Protein AF-A0A1H7H461-F1 (afdb_monomer)

Organism: Olivibacter domesticus (NCBI:txid407022)

pLDDT: mean 79.77, std 11.62, range [50.62, 90.62]

Sequence (70 aa):
MQSFWMKVRGDFYNVNMTTKKETQMCIVDIMNEEVTFEFRKEEVCRCRAKRVDQQLLKEFAYRIETYLQS

Nearest PDB structures (foldseek):
  6hxt-assembly1_A-2  TM=7.554E-01  e=1.283E+00  Homo sapiens
  2qm4-assembly2_D  TM=5.144E-01  e=1.826E+00  Homo sapiens
  1pmp-assembly3_B  TM=6.984E-01  e=8.417E+00  Bos taurus
  9etf-assembly1_B  TM=6.609E-01  e=8.417E+00  Gallus gallus
  3sr2-assembly3_C  TM=4.388E-01  e=4.409E+00  Homo sapiens

Solvent-accessible surface area (backbone atoms only — not comparable to full-atom values): 4291 Å² total; per-residue (Å²): 124,49,72,50,78,44,78,48,102,86,46,79,37,54,38,39,36,46,76,59,98,62,35,36,37,42,34,31,64,52,98,91,38,83,45,76,46,81,39,55,49,89,83,50,75,62,77,54,98,87,45,74,36,68,69,54,53,52,50,52,44,50,52,53,54,53,60,78,72,108

Structure (mmCIF, N/CA/C/O backbone):
data_AF-A0A1H7H461-F1
#
_entry.id   AF-A0A1H7H461-F1
#
loop_
_atom_site.group_PDB
_atom_site.id
_atom_site.type_symbol
_atom_site.label_atom_id
_atom_site.label_alt_id
_atom_site.label_comp_id
_atom_site.label_asym_id
_atom_site.label_entity_id
_atom_site.label_seq_id
_atom_site.pdbx_PDB_ins_code
_atom_site.Cartn_x
_atom_site.Cartn_y
_atom_site.Cartn_z
_atom_site.occupancy
_atom_site.B_iso_or_equiv
_atom_site.auth_seq_id
_atom_site.auth_comp_id
_atom_site.auth_asym_id
_atom_site.auth_atom_id
_atom_site.pdbx_PDB_model_num
ATOM 1 N N . MET A 1 1 ? 2.391 -6.993 12.964 1.00 64.06 1 MET A N 1
ATOM 2 C CA . MET A 1 1 ? 2.790 -6.609 11.597 1.00 64.06 1 MET A CA 1
ATOM 3 C C . MET A 1 1 ? 2.183 -7.627 10.646 1.00 64.06 1 MET A C 1
ATOM 5 O O . MET A 1 1 ? 2.269 -8.812 10.948 1.00 64.06 1 MET A O 1
ATOM 9 N N . GLN A 1 2 ? 1.473 -7.190 9.608 1.00 75.62 2 GLN A N 1
ATOM 10 C CA . GLN A 1 2 ? 0.909 -8.068 8.571 1.00 75.62 2 GLN A CA 1
ATOM 11 C C . GLN A 1 2 ? 1.540 -7.673 7.242 1.00 75.62 2 GLN A C 1
ATOM 13 O O . GLN A 1 2 ? 1.618 -6.483 6.970 1.00 75.62 2 GLN A O 1
ATOM 18 N N . SER A 1 3 ? 1.982 -8.629 6.434 1.00 84.00 3 SER A N 1
ATOM 19 C CA . SER A 1 3 ? 2.543 -8.350 5.113 1.00 84.00 3 SER A CA 1
ATOM 20 C C . SER A 1 3 ? 1.856 -9.179 4.039 1.00 84.00 3 SER A C 1
ATOM 22 O O . SER A 1 3 ? 1.328 -10.262 4.310 1.00 84.00 3 SER A O 1
ATOM 24 N N . PHE A 1 4 ? 1.819 -8.645 2.825 1.00 85.19 4 PHE A N 1
ATOM 25 C CA . PHE A 1 4 ? 1.327 -9.352 1.653 1.00 85.19 4 PHE A CA 1
ATOM 26 C C . PHE A 1 4 ? 1.971 -8.781 0.391 1.00 85.19 4 PHE A C 1
ATOM 28 O O . PHE A 1 4 ? 2.380 -7.624 0.343 1.00 85.19 4 PHE A O 1
ATOM 35 N N . TRP A 1 5 ? 2.033 -9.607 -0.645 1.00 87.06 5 TRP A N 1
ATOM 36 C CA . TRP A 1 5 ? 2.498 -9.187 -1.957 1.00 87.06 5 TRP A CA 1
ATOM 37 C C . TRP A 1 5 ? 1.326 -8.676 -2.784 1.00 87.06 5 TRP A C 1
ATOM 39 O O . TRP A 1 5 ? 0.263 -9.303 -2.808 1.00 87.06 5 TRP A O 1
ATOM 49 N N . MET A 1 6 ? 1.528 -7.577 -3.502 1.00 87.88 6 MET A N 1
ATOM 50 C CA . MET A 1 6 ? 0.583 -7.111 -4.511 1.00 87.88 6 MET A CA 1
ATOM 51 C C . MET A 1 6 ? 1.259 -6.893 -5.851 1.00 87.88 6 MET A C 1
ATOM 53 O O . MET A 1 6 ? 2.428 -6.525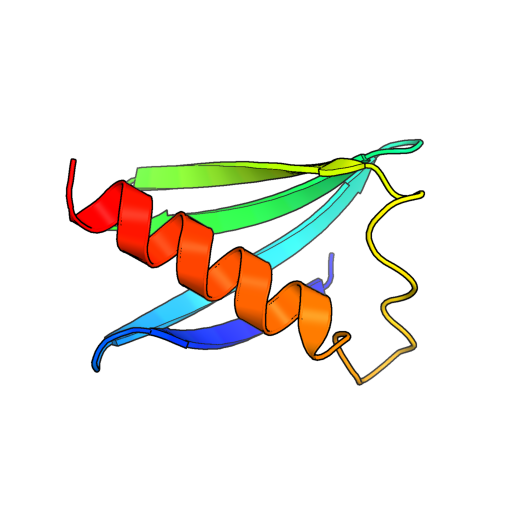 -5.909 1.00 87.88 6 MET A O 1
ATOM 57 N N . LYS A 1 7 ? 0.504 -7.113 -6.927 1.00 89.31 7 LYS A N 1
ATOM 58 C CA . LYS A 1 7 ? 0.948 -6.815 -8.284 1.00 89.31 7 LYS A CA 1
ATOM 59 C C . LYS A 1 7 ? 0.419 -5.448 -8.701 1.00 89.31 7 LYS A C 1
ATOM 61 O O . LYS A 1 7 ? -0.795 -5.256 -8.717 1.00 89.31 7 LYS A O 1
ATOM 66 N N . VAL A 1 8 ? 1.314 -4.544 -9.076 1.00 87.38 8 VAL A N 1
ATOM 67 C CA . VAL A 1 8 ? 1.001 -3.198 -9.566 1.00 87.38 8 VAL A CA 1
ATOM 68 C C . VAL A 1 8 ? 1.752 -2.997 -10.879 1.00 87.38 8 VAL A C 1
ATOM 70 O O . VAL A 1 8 ? 2.951 -3.232 -10.945 1.00 87.38 8 VAL A O 1
ATOM 73 N N . ARG A 1 9 ? 1.038 -2.656 -11.960 1.00 84.75 9 ARG A N 1
ATOM 74 C CA . ARG A 1 9 ? 1.592 -2.435 -13.318 1.00 84.75 9 ARG A CA 1
ATOM 75 C C . ARG A 1 9 ? 2.510 -3.515 -13.914 1.00 84.75 9 ARG A C 1
ATOM 77 O O . ARG A 1 9 ? 3.146 -3.275 -14.930 1.00 84.75 9 ARG A O 1
ATOM 84 N N . GLY A 1 10 ? 2.508 -4.729 -13.369 1.00 85.62 10 GLY A N 1
ATOM 85 C CA . GLY A 1 10 ? 3.368 -5.816 -13.850 1.00 85.62 10 GLY A CA 1
ATOM 86 C C . GLY A 1 10 ? 4.366 -6.287 -12.803 1.00 85.62 10 GLY A C 1
ATOM 87 O O . GLY A 1 10 ? 4.701 -7.471 -12.811 1.00 85.62 10 GLY A O 1
ATOM 88 N N . ASP A 1 11 ? 4.707 -5.417 -11.858 1.00 89.06 11 ASP A N 1
AT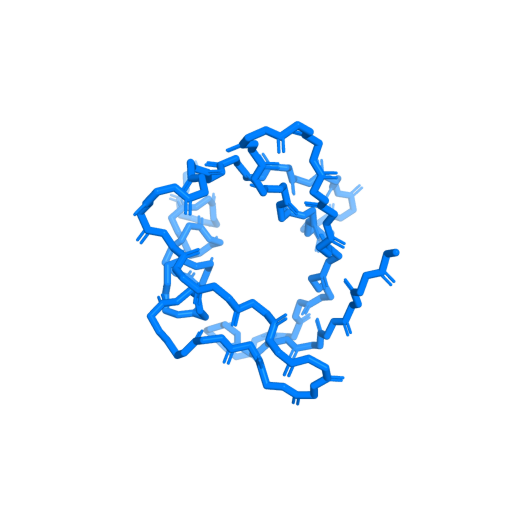OM 89 C CA . ASP A 1 11 ? 5.702 -5.653 -10.822 1.00 89.06 11 ASP A CA 1
ATOM 90 C C . ASP A 1 11 ? 5.059 -6.058 -9.496 1.00 89.06 11 ASP A C 1
ATOM 92 O O . ASP A 1 11 ? 3.900 -5.739 -9.211 1.00 89.06 11 ASP A O 1
ATOM 96 N N . PHE A 1 12 ? 5.810 -6.806 -8.690 1.00 89.56 12 PHE A N 1
ATOM 97 C CA . PHE A 1 12 ? 5.375 -7.256 -7.373 1.00 89.56 12 PHE A CA 1
ATOM 98 C C . PHE A 1 12 ? 6.003 -6.400 -6.281 1.00 89.56 12 PHE A C 1
ATOM 100 O O . PHE A 1 12 ? 7.222 -6.296 -6.189 1.00 89.56 12 PHE A O 1
ATOM 107 N N . TYR A 1 13 ? 5.153 -5.862 -5.413 1.00 88.94 13 TYR A N 1
ATOM 108 C CA . TYR A 1 13 ? 5.546 -5.036 -4.281 1.00 88.94 13 TYR A CA 1
ATOM 109 C C . TYR A 1 13 ? 5.201 -5.751 -2.981 1.00 88.94 13 TYR A C 1
ATOM 111 O O . TYR A 1 13 ? 4.093 -6.281 -2.827 1.00 88.94 13 TYR A O 1
ATOM 119 N N . ASN A 1 14 ? 6.154 -5.768 -2.051 1.00 89.06 14 ASN A N 1
ATOM 120 C CA . ASN A 1 14 ? 5.918 -6.244 -0.697 1.00 89.06 14 ASN A CA 1
ATOM 121 C C . ASN A 1 14 ? 5.300 -5.109 0.116 1.00 89.06 14 ASN A C 1
ATOM 123 O O . ASN A 1 14 ? 5.912 -4.058 0.290 1.00 89.06 14 ASN A O 1
ATOM 127 N N . VAL A 1 15 ? 4.084 -5.327 0.603 1.00 87.38 15 VAL A N 1
ATOM 128 C CA . VAL A 1 15 ? 3.343 -4.339 1.377 1.00 87.38 15 VAL A CA 1
ATOM 129 C C . VAL A 1 15 ? 3.320 -4.770 2.833 1.00 87.38 15 VAL A C 1
ATOM 131 O O . VAL A 1 15 ? 2.679 -5.757 3.200 1.00 87.38 15 VAL A O 1
ATOM 134 N N . ASN A 1 16 ? 3.997 -3.998 3.674 1.00 88.81 16 ASN A N 1
ATOM 135 C CA . ASN A 1 16 ? 4.018 -4.152 5.117 1.00 88.81 16 ASN A CA 1
ATOM 136 C C . ASN A 1 16 ? 2.977 -3.232 5.752 1.00 88.81 16 ASN A C 1
ATOM 138 O O . ASN A 1 16 ? 3.051 -2.009 5.690 1.00 88.81 16 ASN A O 1
ATOM 142 N N . MET A 1 17 ? 1.999 -3.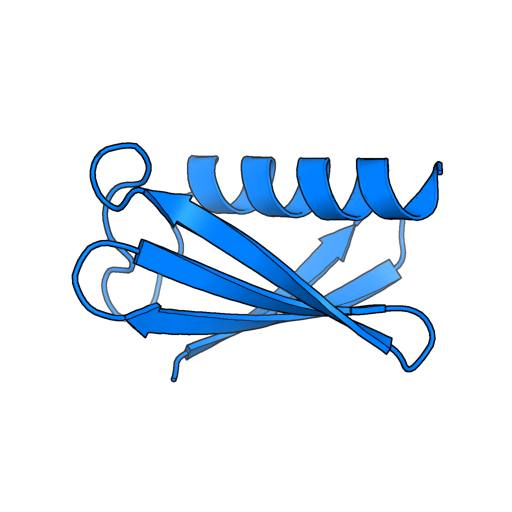828 6.417 1.00 85.06 17 MET A N 1
ATOM 143 C CA . MET A 1 17 ? 0.950 -3.111 7.119 1.00 85.06 17 MET A CA 1
ATOM 144 C C . MET A 1 17 ? 1.190 -3.113 8.622 1.00 85.06 17 MET A C 1
ATOM 146 O O . MET A 1 17 ? 1.390 -4.152 9.271 1.00 85.06 17 MET A O 1
ATOM 150 N N . THR A 1 18 ? 1.058 -1.930 9.202 1.00 84.81 18 THR A N 1
ATOM 151 C CA . THR A 1 18 ? 1.002 -1.750 10.646 1.00 84.81 18 THR A CA 1
ATOM 152 C C . THR A 1 18 ? -0.091 -0.752 11.010 1.00 84.81 18 THR A C 1
ATOM 154 O O . THR A 1 18 ? -0.583 0.006 10.179 1.00 84.81 18 THR A O 1
ATOM 157 N N . THR A 1 19 ? -0.541 -0.780 12.255 1.00 82.12 19 THR A N 1
ATOM 158 C CA . THR A 1 19 ? -1.575 0.132 12.745 1.00 82.12 19 THR A CA 1
ATOM 159 C C . THR A 1 19 ? -1.040 0.820 13.982 1.00 82.12 19 THR A C 1
ATOM 161 O O . THR A 1 19 ? -0.637 0.159 14.938 1.00 82.12 19 THR A O 1
ATOM 164 N N . LYS A 1 20 ? -1.041 2.151 13.968 1.00 82.81 20 LYS A N 1
ATOM 165 C CA . LYS A 1 20 ? -0.585 2.990 15.071 1.00 82.81 20 LYS A CA 1
ATOM 166 C C . LYS A 1 20 ? -1.735 3.900 15.483 1.00 82.81 20 LYS A C 1
ATOM 168 O O . LYS A 1 20 ? -2.118 4.794 14.738 1.00 82.81 20 LYS A O 1
ATOM 173 N N . LYS A 1 21 ? -2.288 3.666 16.678 1.00 81.75 21 LYS A N 1
ATOM 174 C CA . LYS A 1 21 ? -3.481 4.364 17.195 1.00 81.75 21 LYS A CA 1
ATOM 175 C C . LYS A 1 21 ? -4.677 4.253 16.222 1.00 81.75 21 LYS A C 1
ATOM 177 O O . LYS A 1 21 ? -5.292 3.187 16.116 1.00 81.75 21 LYS A O 1
ATOM 182 N N . GLU A 1 22 ? -4.964 5.338 15.506 1.00 81.06 22 GLU A N 1
ATOM 183 C CA . GLU A 1 22 ? -6.080 5.524 14.569 1.00 81.06 22 GLU A CA 1
ATOM 184 C C . GLU A 1 22 ? -5.621 5.611 13.106 1.00 81.06 22 GLU A C 1
ATOM 186 O O . GLU A 1 22 ? -6.434 5.829 12.211 1.00 81.06 22 GLU A O 1
ATOM 191 N N . THR A 1 23 ? -4.331 5.388 12.851 1.00 80.69 23 THR A N 1
ATOM 192 C CA . THR A 1 23 ? -3.749 5.410 11.509 1.00 80.69 23 THR A CA 1
ATOM 193 C C . THR A 1 23 ? -3.280 4.014 11.133 1.00 80.69 23 THR A C 1
ATOM 195 O O . THR A 1 23 ? -2.589 3.331 11.899 1.00 80.69 23 THR A O 1
ATOM 198 N N . GLN A 1 24 ? -3.655 3.573 9.941 1.00 81.31 24 GLN A N 1
ATOM 199 C CA . GLN A 1 24 ? -3.089 2.401 9.299 1.00 81.31 24 GLN A CA 1
ATOM 200 C C . GLN A 1 24 ? -1.960 2.860 8.379 1.00 81.31 24 GLN A C 1
ATOM 202 O O . GLN A 1 24 ? -2.153 3.739 7.548 1.00 81.31 24 GLN A O 1
ATOM 207 N N . MET A 1 25 ? -0.770 2.301 8.568 1.00 86.12 25 MET A N 1
ATOM 208 C CA . MET A 1 25 ? 0.411 2.611 7.768 1.00 86.12 25 MET A CA 1
ATOM 209 C C . MET A 1 25 ? 0.679 1.441 6.825 1.00 86.12 25 MET A C 1
ATOM 211 O O . MET A 1 25 ? 0.650 0.278 7.243 1.00 86.12 25 MET A O 1
ATOM 215 N N . CYS A 1 26 ? 0.923 1.770 5.565 1.00 86.38 26 CYS A N 1
ATOM 216 C CA . CYS A 1 26 ? 1.278 0.865 4.486 1.00 86.38 26 CYS A CA 1
ATOM 217 C C . CYS A 1 26 ? 2.683 1.220 4.024 1.00 86.38 26 CYS A C 1
ATOM 219 O O . CYS A 1 26 ? 2.896 2.265 3.422 1.00 86.38 26 CYS A O 1
ATOM 221 N N . ILE A 1 27 ? 3.627 0.354 4.338 1.00 90.62 27 ILE A N 1
ATOM 222 C CA . ILE A 1 27 ? 5.045 0.530 4.076 1.00 90.62 27 ILE A CA 1
ATOM 223 C C . ILE A 1 27 ? 5.398 -0.371 2.895 1.00 90.62 27 ILE A C 1
ATOM 225 O O . ILE A 1 27 ? 5.091 -1.564 2.924 1.00 90.62 27 ILE A O 1
ATOM 229 N N . VAL A 1 28 ? 5.983 0.194 1.846 1.00 90.44 28 VAL A N 1
ATOM 230 C CA . VAL A 1 28 ? 6.266 -0.493 0.583 1.00 90.44 28 VAL A CA 1
ATOM 231 C C . VAL A 1 28 ? 7.699 -0.204 0.166 1.00 90.44 28 VAL A C 1
ATOM 233 O O . VAL A 1 28 ? 8.089 0.957 0.096 1.00 90.44 28 VAL A O 1
ATOM 236 N N . ASP A 1 29 ? 8.456 -1.248 -0.157 1.00 88.62 29 ASP A N 1
ATOM 237 C CA . ASP A 1 29 ? 9.801 -1.100 -0.713 1.00 88.62 29 ASP A CA 1
ATOM 238 C C . ASP A 1 29 ? 9.705 -0.817 -2.220 1.00 88.62 29 ASP A C 1
ATOM 240 O O . ASP A 1 29 ? 9.274 -1.673 -3.000 1.00 88.62 29 ASP A O 1
ATOM 244 N N . ILE A 1 30 ? 10.089 0.387 -2.644 1.00 85.19 30 ILE A N 1
ATOM 245 C CA . ILE A 1 30 ? 10.066 0.840 -4.039 1.00 85.19 30 ILE A CA 1
ATOM 246 C C . ILE A 1 30 ? 11.467 1.336 -4.406 1.00 85.19 30 ILE A C 1
ATOM 248 O O . ILE A 1 30 ? 11.967 2.270 -3.801 1.00 85.19 30 ILE A O 1
ATOM 252 N N . MET A 1 31 ? 12.115 0.725 -5.406 1.00 81.38 31 MET A N 1
ATOM 253 C CA . MET A 1 31 ? 13.451 1.137 -5.893 1.00 81.38 31 MET A CA 1
ATOM 254 C C . MET A 1 31 ? 14.541 1.237 -4.799 1.00 81.38 31 MET A C 1
ATOM 256 O O . MET A 1 31 ? 15.430 2.077 -4.881 1.00 81.38 31 MET A O 1
ATOM 260 N N . ASN A 1 32 ? 14.511 0.338 -3.807 1.00 81.50 32 ASN A N 1
ATOM 261 C CA . ASN A 1 32 ? 15.368 0.351 -2.606 1.00 81.50 32 ASN A CA 1
ATOM 262 C C . ASN A 1 32 ? 15.091 1.500 -1.617 1.00 81.50 32 ASN A C 1
ATOM 264 O O . ASN A 1 32 ? 15.893 1.725 -0.711 1.00 81.50 32 ASN A O 1
ATOM 268 N N . GLU A 1 33 ? 13.962 2.190 -1.757 1.00 85.00 33 GLU A N 1
ATOM 269 C CA . GLU A 1 33 ? 13.460 3.160 -0.788 1.00 85.00 33 GLU A CA 1
ATOM 270 C C . GLU A 1 33 ? 12.225 2.610 -0.071 1.00 85.00 33 GLU A C 1
ATOM 272 O O . GLU A 1 33 ? 11.349 1.993 -0.680 1.00 85.00 33 GLU A O 1
ATOM 277 N N . GLU A 1 34 ? 12.147 2.841 1.239 1.00 89.31 34 GLU A N 1
ATOM 278 C CA . GLU A 1 34 ? 10.973 2.491 2.035 1.00 89.31 34 GLU A CA 1
ATOM 279 C C . GLU A 1 34 ? 9.956 3.641 1.968 1.00 89.31 34 GLU A C 1
ATOM 281 O O . GLU A 1 34 ? 10.157 4.713 2.543 1.00 89.31 34 GLU A O 1
ATOM 286 N N . VAL A 1 35 ? 8.844 3.423 1.266 1.00 89.50 35 VAL A N 1
ATOM 287 C CA . VAL A 1 35 ? 7.777 4.414 1.089 1.00 89.50 35 VAL A CA 1
ATOM 288 C C . VAL A 1 35 ? 6.622 4.095 2.031 1.00 89.50 35 VAL A C 1
ATOM 290 O O . VAL A 1 35 ? 6.037 3.014 1.976 1.00 89.50 35 VAL A O 1
ATOM 293 N N . THR A 1 36 ? 6.260 5.047 2.894 1.00 89.88 36 THR A N 1
ATOM 294 C CA . THR A 1 36 ? 5.143 4.896 3.839 1.00 89.88 36 THR A CA 1
ATOM 295 C C . THR A 1 36 ? 3.931 5.711 3.400 1.00 89.88 36 THR A C 1
ATOM 297 O O . THR A 1 36 ? 3.997 6.930 3.265 1.00 89.88 36 THR A O 1
ATOM 300 N N . PHE A 1 37 ? 2.793 5.041 3.252 1.00 86.94 37 PHE A N 1
ATOM 301 C CA . PHE A 1 37 ? 1.489 5.640 2.995 1.00 86.94 37 PHE A CA 1
ATOM 302 C C . PHE A 1 37 ? 0.607 5.541 4.248 1.00 86.94 37 PHE A C 1
ATOM 304 O O . PHE A 1 37 ? 0.451 4.462 4.828 1.00 86.94 37 PHE A O 1
ATOM 311 N N . GLU A 1 38 ? 0.013 6.658 4.669 1.00 86.31 38 GLU A N 1
ATOM 312 C CA . GLU A 1 38 ? -0.848 6.737 5.854 1.00 86.31 38 GLU A CA 1
ATOM 313 C C . GLU A 1 38 ? -2.335 6.787 5.482 1.00 86.31 38 GLU A C 1
ATOM 315 O O . GLU A 1 38 ? -2.743 7.550 4.609 1.00 86.31 38 GLU A O 1
ATOM 320 N N . PHE A 1 39 ? -3.150 6.006 6.194 1.00 78.12 39 PHE A N 1
ATOM 321 C CA . PHE A 1 39 ? -4.595 5.893 5.992 1.00 78.12 39 PHE A CA 1
ATOM 322 C C . PHE A 1 39 ? -5.319 6.087 7.319 1.00 78.12 39 PHE A C 1
ATOM 324 O O . PHE A 1 39 ? -4.948 5.490 8.336 1.00 78.12 39 PHE A O 1
ATOM 331 N N . ARG A 1 40 ? -6.384 6.893 7.328 1.00 75.31 40 ARG A N 1
ATOM 332 C CA . ARG A 1 40 ? -7.245 7.023 8.507 1.00 75.31 40 ARG A CA 1
ATOM 333 C C . ARG A 1 40 ? -8.088 5.762 8.654 1.00 75.31 40 ARG A C 1
ATOM 335 O O . ARG A 1 40 ? -8.712 5.294 7.707 1.00 75.31 40 ARG A O 1
ATOM 342 N N . LYS A 1 41 ? -8.136 5.211 9.866 1.00 65.62 41 LYS A N 1
ATOM 343 C CA . LYS A 1 41 ? -8.838 3.952 10.165 1.00 65.62 41 LYS A CA 1
ATOM 344 C C . LYS A 1 41 ? -10.358 4.033 9.962 1.00 65.62 41 LYS A C 1
ATOM 346 O O . LYS A 1 41 ? -10.999 2.997 9.819 1.00 65.62 41 LYS A O 1
ATOM 351 N N . GLU A 1 42 ? -10.923 5.241 9.949 1.00 61.25 42 GLU A N 1
ATOM 352 C CA . GLU A 1 42 ? -12.340 5.495 9.655 1.00 61.25 42 GLU A CA 1
ATOM 353 C C . GLU A 1 42 ? -12.685 5.344 8.165 1.00 61.25 42 GLU A C 1
ATOM 355 O O . GLU A 1 42 ? -13.815 4.990 7.842 1.00 61.25 42 GLU A O 1
ATOM 360 N N . GLU A 1 43 ? -11.720 5.544 7.261 1.00 55.25 43 GLU A N 1
ATOM 361 C CA . GLU A 1 43 ? -11.937 5.481 5.806 1.00 55.25 43 GLU A CA 1
ATOM 362 C C . GLU A 1 43 ? -11.722 4.072 5.236 1.00 55.25 43 GLU A C 1
ATOM 364 O O . GLU A 1 43 ? -12.167 3.764 4.132 1.00 55.25 43 GLU A O 1
ATOM 369 N N . VAL A 1 44 ? -11.081 3.182 6.001 1.00 53.69 44 VAL A N 1
ATOM 370 C CA . VAL A 1 44 ? -10.606 1.896 5.494 1.00 53.69 44 VAL A CA 1
ATOM 371 C C . VAL A 1 44 ? -10.894 0.775 6.493 1.00 53.69 44 VAL A C 1
ATOM 373 O O . VAL A 1 44 ? -10.157 0.500 7.442 1.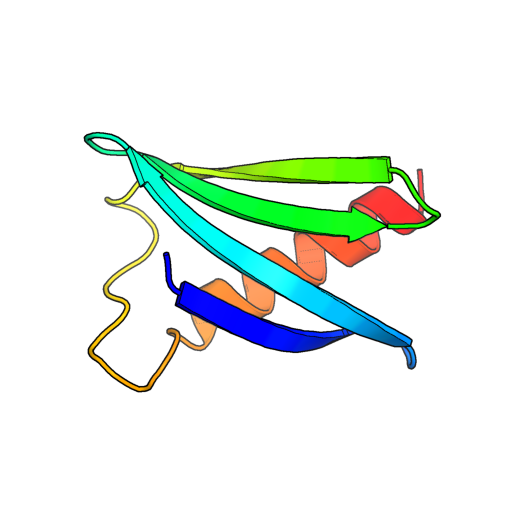00 53.69 44 VAL A O 1
ATOM 376 N N . C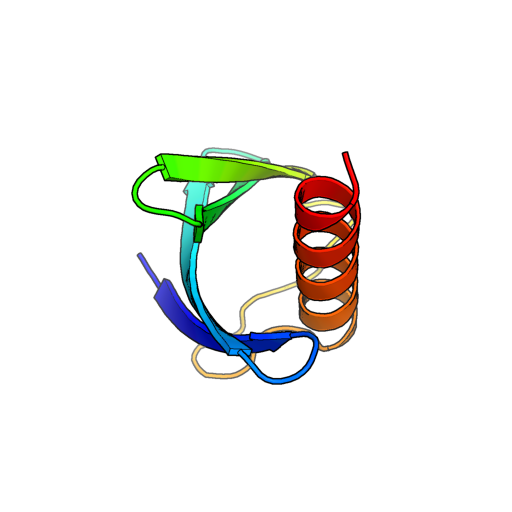YS A 1 45 ? -12.022 0.104 6.295 1.00 52.34 45 CYS A N 1
ATOM 377 C CA . CYS A 1 45 ? -12.513 -0.903 7.222 1.00 52.34 45 CYS A CA 1
ATOM 378 C C . CYS A 1 45 ? -11.741 -2.239 7.109 1.00 52.34 45 CYS A C 1
ATOM 380 O O . CYS A 1 45 ? -11.781 -2.924 6.098 1.00 52.34 45 CYS A O 1
ATOM 382 N N . ARG A 1 46 ? -11.138 -2.649 8.236 1.00 53.56 46 ARG A N 1
ATOM 383 C CA . ARG A 1 46 ? -10.864 -4.030 8.704 1.00 53.56 46 ARG A CA 1
ATOM 384 C C . ARG A 1 46 ? -10.001 -4.959 7.827 1.00 53.56 46 ARG A C 1
ATOM 386 O O . ARG A 1 46 ? -10.506 -5.812 7.103 1.00 53.56 46 ARG A O 1
ATOM 393 N N . CYS A 1 47 ? -8.714 -5.040 8.172 1.00 51.53 47 CYS A N 1
ATOM 394 C CA . CYS A 1 47 ? -7.959 -6.295 8.050 1.00 51.53 47 CYS A CA 1
ATOM 395 C C . CYS A 1 47 ? -8.539 -7.353 9.006 1.00 51.53 47 CYS A C 1
ATOM 397 O O . CYS A 1 47 ? -8.208 -7.386 10.194 1.00 51.53 47 CYS A O 1
ATOM 399 N N . ARG A 1 48 ? -9.415 -8.239 8.519 1.00 53.84 48 ARG A N 1
ATOM 400 C CA . ARG A 1 48 ? -9.824 -9.439 9.267 1.00 53.84 48 ARG A CA 1
ATOM 401 C C . ARG A 1 48 ? -8.921 -10.594 8.870 1.00 53.84 48 ARG A C 1
ATOM 403 O O . ARG A 1 48 ? -9.093 -11.131 7.785 1.00 53.84 48 ARG A O 1
ATOM 410 N N . ALA A 1 49 ? -8.006 -10.951 9.773 1.00 50.62 49 ALA A N 1
ATOM 411 C CA . ALA A 1 49 ? -7.176 -12.161 9.921 1.00 50.62 49 ALA A CA 1
ATOM 412 C C . ALA A 1 49 ? -6.538 -12.860 8.694 1.00 50.62 49 ALA A C 1
ATOM 414 O O . ALA A 1 49 ? -5.492 -13.466 8.882 1.00 50.62 49 ALA A O 1
ATOM 415 N N . LYS A 1 50 ? -7.096 -12.819 7.480 1.00 55.19 50 LYS A N 1
ATOM 416 C CA . LYS A 1 50 ? -6.555 -13.387 6.229 1.00 55.19 50 LYS A CA 1
ATOM 417 C C . LYS A 1 50 ? -7.052 -12.677 4.955 1.00 55.19 50 LYS A C 1
ATOM 419 O O . LYS A 1 50 ? -6.741 -13.128 3.858 1.00 55.19 50 LYS A O 1
ATOM 424 N N . ARG A 1 51 ? -7.859 -11.614 5.067 1.00 61.97 51 ARG A N 1
ATOM 425 C CA . ARG A 1 51 ? -8.344 -10.832 3.920 1.00 61.97 51 ARG A CA 1
ATOM 426 C C . ARG A 1 51 ? -8.099 -9.350 4.170 1.00 61.97 51 ARG A C 1
ATOM 428 O O . ARG A 1 51 ? -8.601 -8.798 5.150 1.00 61.97 51 ARG A O 1
ATOM 435 N N . VAL A 1 52 ? -7.299 -8.753 3.292 1.00 69.12 52 VAL A N 1
ATOM 436 C CA . VAL A 1 52 ? -7.193 -7.301 3.141 1.00 69.12 52 VAL A CA 1
ATOM 437 C C . VAL A 1 52 ? -8.428 -6.843 2.369 1.00 69.12 52 VAL A C 1
ATOM 439 O O . VAL A 1 52 ? -8.847 -7.521 1.428 1.00 69.12 52 VAL A O 1
ATOM 442 N N . ASP A 1 53 ? -9.042 -5.746 2.801 1.00 75.19 53 ASP A N 1
ATOM 443 C CA . ASP A 1 53 ? -10.211 -5.188 2.127 1.00 75.19 53 ASP A CA 1
ATOM 444 C C . ASP A 1 53 ? -9.865 -4.797 0.678 1.00 75.19 53 ASP A C 1
ATOM 446 O O . ASP A 1 53 ? -8.796 -4.250 0.402 1.00 75.19 53 ASP A O 1
ATOM 450 N N . GLN A 1 54 ? -10.748 -5.105 -0.273 1.00 75.94 54 GLN A N 1
ATOM 451 C CA . GLN A 1 54 ? -10.474 -4.863 -1.690 1.00 75.94 54 GLN A CA 1
ATOM 452 C C . GLN A 1 54 ? -10.384 -3.366 -2.018 1.00 75.94 54 GLN A C 1
ATOM 454 O O . GLN A 1 54 ? -9.643 -2.991 -2.927 1.00 75.94 54 GLN A O 1
ATOM 459 N N . GLN A 1 55 ? -11.115 -2.513 -1.299 1.00 80.06 55 GLN A N 1
ATOM 460 C CA . GLN A 1 55 ? -11.011 -1.064 -1.435 1.00 80.06 55 GLN A CA 1
ATOM 461 C C . GLN A 1 55 ? -9.631 -0.587 -0.988 1.00 80.06 55 GLN A C 1
ATOM 463 O O . GLN A 1 55 ? -8.990 0.171 -1.710 1.00 80.06 55 GLN A O 1
ATOM 468 N N . LEU A 1 56 ? -9.128 -1.130 0.123 1.00 77.44 56 LEU A N 1
ATOM 469 C CA . LEU A 1 56 ? -7.782 -0.834 0.604 1.00 77.44 56 LEU A CA 1
ATOM 470 C C . LEU A 1 56 ? -6.700 -1.270 -0.388 1.00 77.44 56 LEU A C 1
ATOM 472 O O . LEU A 1 56 ? -5.776 -0.516 -0.673 1.00 77.44 56 LEU A O 1
ATOM 476 N N . LEU A 1 57 ? -6.838 -2.466 -0.968 1.00 80.12 57 LEU A N 1
ATOM 477 C CA . LEU A 1 57 ? -5.916 -2.948 -2.000 1.00 80.12 57 LEU A CA 1
ATOM 478 C C . LEU A 1 57 ? -5.888 -2.028 -3.227 1.00 80.12 57 LEU A C 1
ATOM 480 O O . LEU A 1 57 ? -4.812 -1.759 -3.758 1.00 80.12 57 LEU A O 1
ATOM 484 N N . LYS A 1 58 ? -7.054 -1.539 -3.670 1.00 85.19 58 LYS A N 1
ATOM 485 C CA . LYS A 1 58 ? -7.148 -0.585 -4.786 1.00 85.19 58 LYS A CA 1
ATOM 486 C C . LYS A 1 58 ? -6.475 0.740 -4.448 1.00 85.19 58 LYS A C 1
ATOM 488 O O . LYS A 1 58 ? -5.788 1.297 -5.296 1.00 85.19 58 LYS A O 1
ATOM 493 N N . GLU A 1 59 ? -6.660 1.230 -3.228 1.00 85.38 59 GLU A N 1
ATOM 494 C CA . GLU A 1 59 ? -6.079 2.499 -2.802 1.00 85.38 59 GLU A CA 1
ATOM 495 C C . GLU A 1 59 ? -4.554 2.416 -2.669 1.00 85.38 59 GLU A C 1
ATOM 497 O O . GLU A 1 59 ? -3.844 3.297 -3.150 1.00 85.38 59 GLU A O 1
ATOM 502 N N . PHE A 1 60 ? -4.036 1.321 -2.106 1.00 85.50 60 PHE A N 1
ATOM 503 C CA . PHE A 1 60 ? -2.601 1.035 -2.082 1.00 85.50 60 PHE A CA 1
ATOM 504 C C . PHE A 1 60 ? -2.010 0.964 -3.489 1.00 85.50 60 PHE A C 1
ATOM 506 O O . PHE A 1 60 ? -1.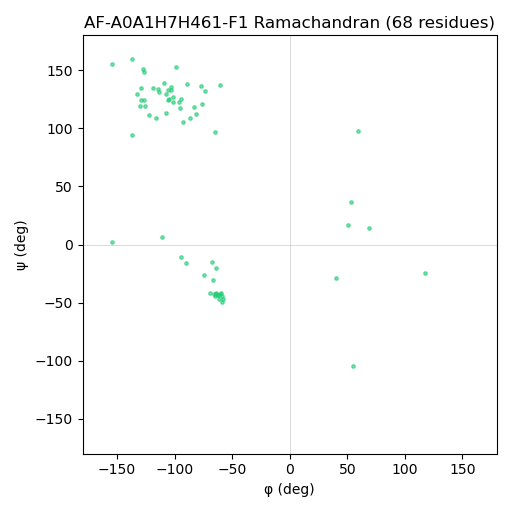017 1.636 -3.757 1.00 85.50 60 PHE A O 1
ATOM 513 N N . ALA A 1 61 ? -2.637 0.209 -4.398 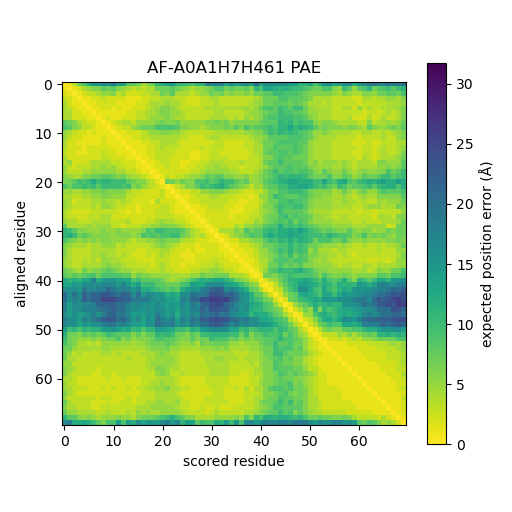1.00 88.00 61 ALA A N 1
ATOM 514 C CA . ALA A 1 61 ? -2.186 0.125 -5.783 1.00 88.00 61 ALA A CA 1
ATOM 515 C C . ALA A 1 61 ? -2.153 1.516 -6.434 1.00 88.00 61 ALA A C 1
ATOM 517 O O . ALA A 1 61 ? -1.134 1.902 -6.992 1.00 88.00 61 ALA A O 1
ATOM 518 N N . TYR A 1 62 ? -3.216 2.310 -6.278 1.00 89.69 62 TYR A N 1
ATOM 519 C CA . TYR A 1 62 ? -3.283 3.671 -6.812 1.00 89.69 62 TYR A CA 1
ATOM 520 C C . TYR A 1 62 ? -2.165 4.583 -6.279 1.00 89.69 62 TYR A C 1
ATOM 522 O O . TYR A 1 62 ? -1.538 5.314 -7.047 1.00 89.69 62 TYR A O 1
ATOM 530 N N . ARG A 1 63 ? -1.885 4.536 -4.972 1.00 87.19 63 ARG A N 1
ATOM 531 C CA . ARG A 1 63 ? -0.822 5.333 -4.336 1.00 87.19 63 ARG A CA 1
ATOM 532 C C . ARG A 1 63 ? 0.568 4.935 -4.834 1.00 87.19 63 ARG A C 1
ATOM 534 O O . ARG A 1 63 ? 1.353 5.819 -5.167 1.00 87.19 63 ARG A O 1
ATOM 541 N N . ILE A 1 64 ? 0.841 3.632 -4.931 1.00 88.12 64 ILE A N 1
ATOM 542 C CA . ILE A 1 64 ? 2.095 3.099 -5.485 1.00 88.12 64 ILE A CA 1
ATOM 543 C C . ILE A 1 64 ? 2.247 3.531 -6.949 1.00 88.12 64 ILE A C 1
ATOM 545 O O . ILE A 1 64 ? 3.297 4.038 -7.329 1.00 88.12 64 ILE A O 1
ATOM 549 N N . GLU A 1 65 ? 1.196 3.402 -7.766 1.00 89.25 65 GLU A N 1
ATOM 550 C CA . GLU A 1 65 ? 1.230 3.833 -9.170 1.00 89.25 65 GLU A CA 1
ATOM 551 C C . GLU A 1 65 ? 1.496 5.328 -9.319 1.00 89.25 65 GLU A C 1
ATOM 553 O O . GLU A 1 65 ? 2.290 5.719 -10.169 1.00 89.25 65 GLU A O 1
ATOM 558 N N . THR A 1 66 ? 0.853 6.152 -8.493 1.00 88.94 66 THR A N 1
ATOM 559 C CA . THR A 1 66 ? 1.034 7.609 -8.519 1.00 88.94 66 THR A CA 1
ATOM 560 C C . THR A 1 66 ? 2.468 7.986 -8.152 1.00 88.94 66 THR A C 1
ATOM 562 O O . THR A 1 66 ? 3.069 8.839 -8.803 1.00 88.94 66 THR A O 1
ATOM 565 N N . TYR A 1 67 ? 3.030 7.327 -7.135 1.00 87.75 67 TYR A N 1
ATOM 566 C CA . TYR A 1 67 ? 4.411 7.545 -6.714 1.00 87.75 67 TYR A CA 1
ATOM 567 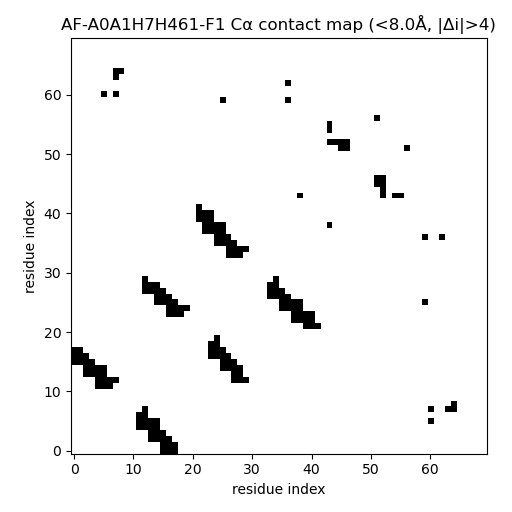C C . TYR A 1 67 ? 5.408 7.191 -7.828 1.00 87.75 67 TYR A C 1
ATOM 569 O O . TYR A 1 67 ? 6.304 7.972 -8.106 1.00 87.75 67 TYR A O 1
ATOM 577 N N . LEU A 1 68 ? 5.205 6.073 -8.533 1.00 86.00 68 LEU A N 1
ATOM 578 C CA . LEU A 1 68 ? 6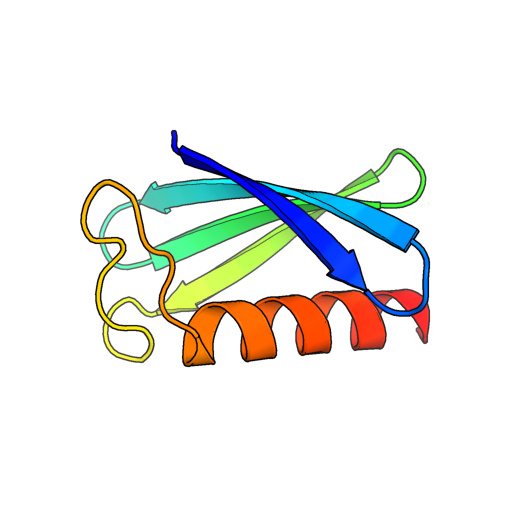.059 5.653 -9.655 1.00 86.00 68 LEU A CA 1
ATOM 579 C C . LEU A 1 68 ? 5.971 6.560 -10.897 1.00 86.00 68 LEU A C 1
ATOM 581 O O . LEU A 1 68 ? 6.784 6.421 -11.809 1.00 86.00 68 LEU A O 1
ATOM 585 N N . GLN A 1 69 ? 4.954 7.420 -10.990 1.00 83.38 69 GLN A N 1
ATOM 586 C CA . GLN A 1 69 ? 4.771 8.365 -12.099 1.00 83.38 69 GLN A CA 1
ATOM 587 C C . GLN A 1 69 ? 5.341 9.763 -11.827 1.00 83.38 69 GLN A C 1
ATOM 589 O O . GLN A 1 69 ? 5.358 10.573 -12.755 1.00 83.38 69 GLN A O 1
ATOM 594 N N . SER A 1 70 ? 5.725 10.053 -10.581 1.00 72.69 70 SER A N 1
ATOM 595 C CA . SER A 1 70 ? 6.266 11.351 -10.150 1.00 72.69 70 SER A CA 1
ATOM 596 C C . SER A 1 70 ? 7.785 11.374 -10.273 1.00 72.69 70 SER A C 1
ATOM 598 O O . SER A 1 70 ? 8.310 12.446 -10.644 1.00 72.69 70 SER A O 1
#

Mean predicted aligned error: 6.3 Å

Foldseek 3Di:
DDWDWDDAPRDIWIWDWDDDDQWIWTWIQDPNDTDIDIDGCVVADDPDPPDGDPVVSVVVSVVVVVVVVD

Secondary structure (DSSP, 8-state):
-EEEEEEETTEEEEEEEEEETTEEEEEEEETTEEEEEEEETTTS---BTTB--HHHHHHHHHHHHHHHT-

Radius of gyration: 11.55 Å; Cα contacts (8 Å, |Δi|>4): 93; chains: 1; bounding box: 28×25×31 Å